Protein AF-A0A844WSE0-F1 (afdb_monomer)

Solvent-accessible surface area (backbone atoms only — not comparable to full-atom values): 4290 Å² total; per-residue (Å²): 133,87,72,84,57,97,80,62,54,69,68,58,52,50,52,53,48,54,51,47,32,56,76,72,61,78,47,69,61,69,48,100,84,38,48,34,36,74,56,93,98,37,80,47,76,45,79,66,61,48,56,53,50,52,39,68,77,36,61,76,48,57,80,68,62,76,130

Secondary structure (DSSP, 8-state):
-----TTS-HHHHHHHHHHHHHHTT-S-BSSTT-SEEEETTEEEE-TTHHHHHHHHH-GGGGGT---

Structure (mmCIF, N/CA/C/O backbone):
data_AF-A0A844WSE0-F1
#
_entry.id   AF-A0A844WSE0-F1
#
loop_
_atom_site.group_PDB
_atom_site.id
_atom_site.type_symbol
_atom_site.label_atom_id
_atom_site.label_alt_id
_atom_site.label_comp_id
_atom_site.label_asym_id
_atom_site.label_entity_id
_atom_site.label_seq_id
_atom_site.pdbx_PDB_ins_code
_atom_site.Cartn_x
_atom_site.Cartn_y
_atom_site.Cartn_z
_atom_site.occupancy
_atom_site.B_iso_or_equiv
_atom_site.auth_seq_id
_atom_site.auth_comp_id
_atom_site.auth_asym_id
_atom_site.auth_atom_id
_atom_site.pdbx_PDB_model_num
ATOM 1 N N . MET A 1 1 ? 17.663 -5.600 7.596 1.00 42.66 1 MET A N 1
ATOM 2 C CA . MET A 1 1 ? 18.033 -4.776 6.428 1.00 42.66 1 MET A CA 1
ATOM 3 C C . MET A 1 1 ? 17.978 -5.679 5.208 1.00 42.66 1 MET A C 1
ATOM 5 O O . MET A 1 1 ? 18.926 -6.420 4.974 1.00 42.66 1 MET A O 1
ATOM 9 N N . GLN A 1 2 ? 16.823 -5.743 4.538 1.00 52.66 2 GLN A N 1
ATOM 10 C CA . GLN A 1 2 ? 16.686 -6.544 3.321 1.00 52.66 2 GLN A CA 1
ATOM 11 C C . GLN A 1 2 ? 17.571 -5.921 2.243 1.00 52.66 2 GLN A C 1
ATOM 13 O O . GLN A 1 2 ? 17.494 -4.727 1.955 1.00 52.66 2 GLN A O 1
ATOM 18 N N . LYS A 1 3 ? 18.488 -6.731 1.725 1.00 53.84 3 LYS A N 1
ATOM 19 C CA . LYS A 1 3 ? 19.287 -6.401 0.555 1.00 53.84 3 LYS A CA 1
ATOM 20 C C . LYS A 1 3 ? 18.314 -6.444 -0.621 1.00 53.84 3 LYS A C 1
ATOM 22 O O . LYS A 1 3 ? 17.554 -7.402 -0.716 1.00 53.84 3 LYS A O 1
ATOM 27 N N . ILE A 1 4 ? 18.29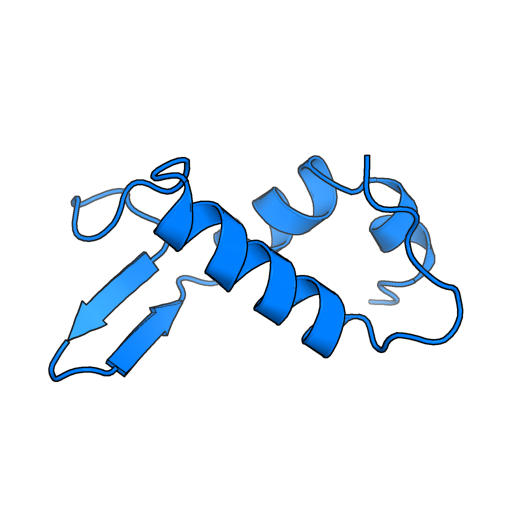2 -5.415 -1.466 1.00 57.34 4 ILE A N 1
ATOM 28 C CA . ILE A 1 4 ? 17.571 -5.524 -2.737 1.00 57.34 4 ILE A CA 1
ATOM 29 C C . ILE A 1 4 ? 18.296 -6.621 -3.507 1.00 57.34 4 ILE A C 1
ATOM 31 O O . ILE A 1 4 ? 19.433 -6.422 -3.930 1.00 57.34 4 ILE A O 1
ATOM 35 N N . ASP A 1 5 ? 17.699 -7.805 -3.582 1.00 57.38 5 ASP A N 1
ATOM 36 C CA . ASP A 1 5 ? 18.215 -8.860 -4.435 1.00 57.38 5 ASP A CA 1
ATOM 37 C C . ASP A 1 5 ? 18.108 -8.344 -5.873 1.00 57.38 5 ASP A C 1
ATOM 39 O O . ASP A 1 5 ? 17.015 -7.997 -6.320 1.00 57.38 5 ASP A O 1
ATOM 43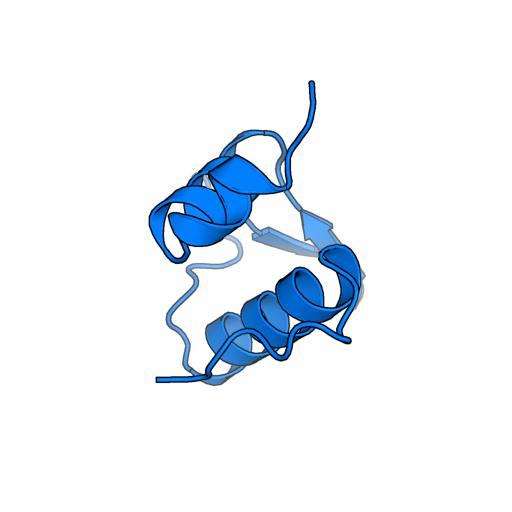 N N . ASP A 1 6 ? 19.233 -8.284 -6.597 1.00 57.22 6 ASP A N 1
ATOM 44 C CA . ASP A 1 6 ? 19.352 -7.747 -7.972 1.00 57.22 6 ASP A CA 1
ATOM 45 C C . ASP A 1 6 ? 18.419 -8.432 -9.003 1.00 57.22 6 ASP A C 1
ATOM 47 O O . ASP A 1 6 ? 18.399 -8.079 -10.181 1.00 57.22 6 ASP A O 1
ATOM 51 N N . ILE A 1 7 ? 17.653 -9.432 -8.566 1.00 62.16 7 ILE A N 1
ATOM 52 C CA . ILE A 1 7 ? 16.770 -10.291 -9.350 1.00 62.16 7 ILE A CA 1
ATOM 53 C C . ILE A 1 7 ? 15.279 -9.993 -9.114 1.00 62.16 7 ILE A C 1
ATOM 55 O O . ILE A 1 7 ? 14.462 -10.410 -9.933 1.00 62.16 7 ILE A O 1
ATOM 59 N N . THR A 1 8 ? 14.905 -9.289 -8.037 1.00 71.31 8 THR A N 1
ATOM 60 C CA . THR A 1 8 ? 13.494 -9.000 -7.723 1.00 71.31 8 THR A CA 1
ATOM 61 C C . THR A 1 8 ? 13.034 -7.743 -8.470 1.00 71.31 8 THR A C 1
ATOM 63 O O . THR A 1 8 ? 13.607 -6.668 -8.269 1.00 71.31 8 THR A O 1
ATOM 66 N N . PRO A 1 9 ? 11.987 -7.818 -9.312 1.00 82.31 9 PRO A N 1
ATOM 67 C CA . PRO A 1 9 ? 11.417 -6.646 -9.966 1.00 82.31 9 PRO A CA 1
ATOM 68 C C . PRO A 1 9 ? 11.012 -5.561 -8.959 1.00 82.31 9 PRO A C 1
ATOM 70 O O . PRO A 1 9 ? 10.431 -5.850 -7.913 1.00 82.31 9 PRO A O 1
ATOM 73 N N . LEU A 1 10 ? 11.240 -4.288 -9.303 1.00 83.38 10 LEU A N 1
ATOM 74 C CA . LEU A 1 10 ? 10.973 -3.150 -8.409 1.00 83.38 10 LEU A CA 1
ATOM 75 C C . LEU A 1 10 ? 9.525 -3.118 -7.888 1.00 83.38 10 LEU A C 1
ATOM 77 O O . LEU A 1 10 ? 9.284 -2.793 -6.728 1.00 83.38 10 LEU A O 1
ATOM 81 N N . GLY A 1 11 ? 8.562 -3.498 -8.733 1.00 84.94 11 GLY A N 1
ATOM 82 C CA . GLY A 1 11 ? 7.156 -3.601 -8.342 1.00 84.94 11 GLY A CA 1
ATOM 83 C C . 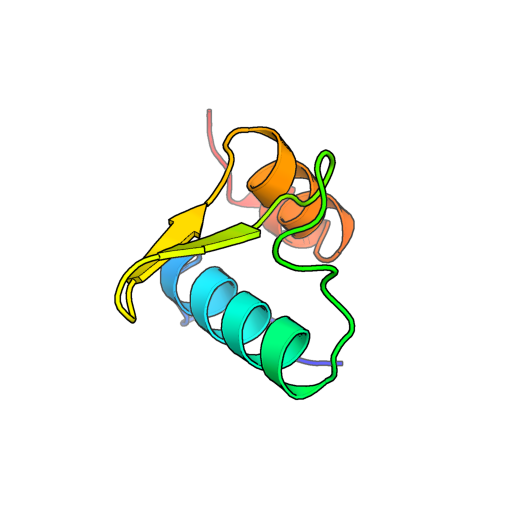GLY A 1 11 ? 6.906 -4.679 -7.283 1.00 84.94 11 GLY A C 1
ATOM 84 O O . GLY A 1 11 ? 6.167 -4.436 -6.336 1.00 84.94 11 GLY A O 1
ATOM 85 N N . GLU A 1 12 ? 7.552 -5.842 -7.391 1.00 89.25 12 GLU A N 1
ATOM 86 C CA . GLU A 1 12 ? 7.430 -6.910 -6.389 1.00 89.25 12 GLU A CA 1
ATOM 87 C C . GLU A 1 12 ? 8.047 -6.487 -5.059 1.00 89.25 12 GLU A C 1
ATOM 89 O O . GLU A 1 12 ? 7.420 -6.650 -4.012 1.00 89.25 12 GLU A O 1
ATOM 94 N N . HIS A 1 13 ? 9.220 -5.853 -5.102 1.00 87.62 13 HIS A N 1
ATOM 95 C CA . HIS A 1 13 ? 9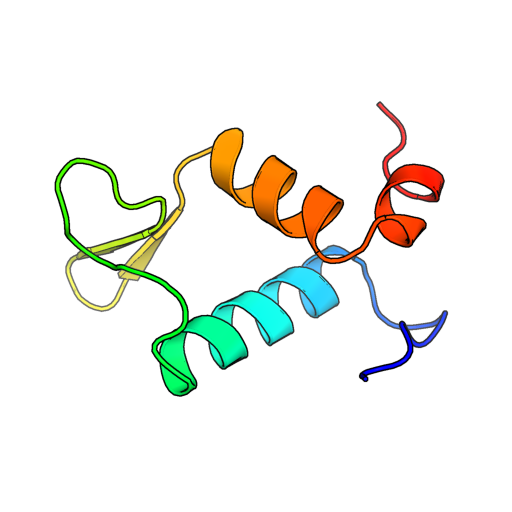.855 -5.303 -3.908 1.00 87.62 13 HIS A CA 1
ATOM 96 C C . HIS A 1 13 ? 8.967 -4.243 -3.238 1.00 87.62 13 HIS A C 1
ATOM 98 O O . HIS A 1 13 ? 8.820 -4.230 -2.016 1.00 87.62 13 HIS A O 1
ATOM 104 N N . PHE A 1 14 ? 8.358 -3.346 -4.017 1.00 89.12 14 PHE A N 1
ATOM 105 C CA . PHE A 1 14 ? 7.403 -2.371 -3.491 1.00 89.12 14 PHE A CA 1
ATOM 106 C C . PHE A 1 14 ? 6.217 -3.057 -2.795 1.00 89.12 14 PHE A C 1
ATOM 108 O O . PHE A 1 14 ? 5.852 -2.674 -1.686 1.00 89.12 14 PHE A O 1
ATOM 115 N N . MET A 1 15 ? 5.646 -4.103 -3.400 1.00 90.69 15 MET A N 1
ATOM 116 C CA . MET A 1 15 ? 4.512 -4.831 -2.821 1.00 90.69 15 MET A CA 1
ATOM 117 C C . MET A 1 15 ? 4.878 -5.585 -1.538 1.00 90.69 15 MET A C 1
ATOM 119 O O . MET A 1 15 ? 4.082 -5.610 -0.597 1.00 90.69 15 MET A O 1
ATOM 123 N N . GLN A 1 16 ? 6.069 -6.188 -1.476 1.00 90.38 16 GLN A N 1
ATOM 124 C CA . GLN A 1 16 ? 6.563 -6.850 -0.265 1.00 90.38 16 GLN A CA 1
ATOM 125 C C . GLN A 1 16 ? 6.702 -5.856 0.884 1.00 90.38 16 GLN A C 1
ATOM 127 O O . GLN A 1 16 ? 6.229 -6.127 1.987 1.00 90.38 16 GLN A O 1
ATOM 132 N N . LEU A 1 17 ? 7.268 -4.685 0.599 1.00 88.06 17 LEU A N 1
ATOM 133 C CA . LEU A 1 17 ? 7.415 -3.634 1.590 1.00 88.06 17 LEU A CA 1
ATOM 134 C C . LEU A 1 17 ? 6.076 -3.080 2.060 1.00 88.06 17 LEU A C 1
ATOM 136 O O . LEU A 1 17 ? 5.857 -2.923 3.255 1.00 88.06 17 LEU A O 1
ATOM 140 N N . LEU A 1 18 ? 5.169 -2.795 1.126 1.00 89.62 18 LEU A N 1
ATOM 141 C CA . LEU A 1 18 ? 3.844 -2.301 1.469 1.00 89.62 18 LEU A CA 1
ATOM 142 C C . LEU A 1 18 ? 3.138 -3.286 2.406 1.00 89.62 18 LEU A C 1
ATOM 144 O O . LEU A 1 18 ? 2.549 -2.880 3.403 1.00 89.62 18 LEU A O 1
ATOM 148 N N . LYS A 1 19 ? 3.255 -4.588 2.128 1.00 90.06 19 LYS A N 1
ATOM 149 C CA . LYS A 1 19 ? 2.729 -5.640 2.999 1.00 90.06 19 LYS A CA 1
ATOM 150 C C . LYS A 1 19 ? 3.402 -5.639 4.373 1.00 90.06 19 LYS A C 1
ATOM 152 O O . LYS A 1 19 ? 2.698 -5.741 5.373 1.00 90.06 19 LYS A O 1
ATOM 157 N N . GLU A 1 20 ? 4.729 -5.540 4.432 1.00 90.50 20 GLU A N 1
ATOM 158 C CA . GLU A 1 20 ? 5.473 -5.495 5.694 1.00 90.50 20 GLU A CA 1
ATOM 159 C C . GLU A 1 20 ? 5.052 -4.288 6.537 1.00 90.50 20 GLU A C 1
ATOM 161 O O . GLU A 1 20 ? 4.627 -4.486 7.668 1.00 90.50 20 GLU A O 1
ATOM 166 N N . ALA A 1 21 ? 5.014 -3.086 5.956 1.00 88.00 21 ALA A N 1
ATOM 167 C CA . ALA A 1 21 ? 4.623 -1.851 6.639 1.00 88.00 21 ALA A CA 1
ATOM 168 C C . ALA A 1 21 ? 3.185 -1.886 7.196 1.00 88.00 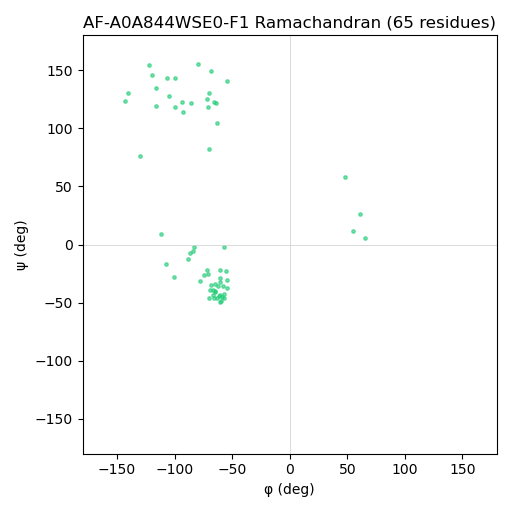21 ALA A C 1
ATOM 170 O O . ALA A 1 21 ? 2.897 -1.283 8.231 1.00 88.00 21 ALA A O 1
ATOM 171 N N . ILE A 1 22 ? 2.270 -2.597 6.525 1.00 88.06 22 ILE A N 1
ATOM 172 C CA . ILE A 1 22 ? 0.908 -2.838 7.030 1.00 88.06 22 ILE A CA 1
ATOM 173 C C . ILE A 1 22 ? 0.944 -3.801 8.223 1.00 88.06 22 ILE A C 1
ATOM 175 O O . ILE A 1 22 ? 0.299 -3.547 9.239 1.00 88.06 22 ILE A O 1
ATOM 179 N N . LEU A 1 23 ? 1.697 -4.902 8.121 1.00 90.00 23 LEU A N 1
ATOM 180 C CA . LEU A 1 23 ? 1.794 -5.920 9.173 1.00 90.00 23 LEU A CA 1
ATOM 181 C C . LEU A 1 23 ? 2.517 -5.407 10.428 1.00 90.00 23 LEU A C 1
ATOM 183 O O . LEU A 1 23 ? 2.144 -5.786 11.538 1.00 90.00 23 LEU A O 1
ATOM 187 N N . THR A 1 24 ? 3.524 -4.546 10.263 1.00 91.62 24 THR A N 1
ATOM 188 C CA . THR A 1 24 ? 4.294 -3.918 11.350 1.00 91.62 24 THR A CA 1
ATOM 189 C C . THR A 1 24 ? 3.622 -2.669 11.921 1.00 91.62 24 THR A C 1
ATOM 191 O O . THR A 1 24 ? 4.089 -2.144 12.928 1.00 91.62 2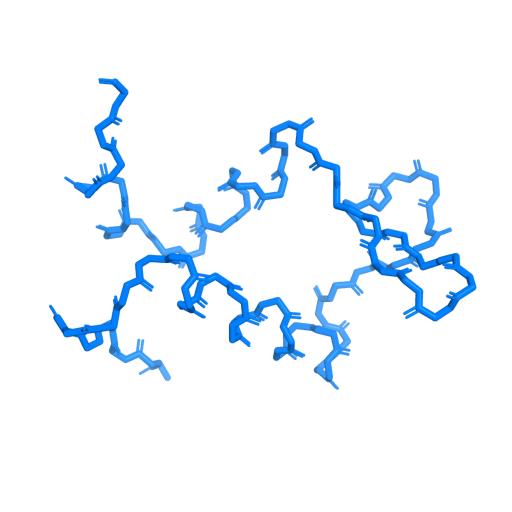4 THR A O 1
ATOM 194 N N . GLN A 1 25 ? 2.511 -2.214 11.324 1.00 87.69 25 GLN A N 1
ATOM 195 C CA . GLN A 1 25 ? 1.799 -0.979 11.685 1.00 87.69 25 GLN A CA 1
ATOM 196 C C . GLN A 1 25 ? 2.658 0.294 11.533 1.00 87.69 25 GLN A C 1
ATOM 198 O O . GLN A 1 25 ? 2.402 1.314 12.169 1.00 87.69 25 GLN A O 1
ATOM 203 N N . GLU A 1 26 ? 3.660 0.264 10.651 1.00 87.31 26 GLU A N 1
ATOM 204 C CA . GLU A 1 26 ? 4.510 1.416 10.298 1.00 87.31 26 GLU A CA 1
ATOM 205 C C . GLU A 1 26 ? 3.865 2.322 9.230 1.00 87.31 26 GLU A C 1
ATOM 207 O O . GLU A 1 26 ? 4.411 3.356 8.821 1.00 87.31 26 GLU A O 1
ATOM 212 N N . LEU A 1 27 ? 2.682 1.938 8.752 1.00 86.00 27 LEU A N 1
ATOM 213 C CA . LEU A 1 27 ? 1.864 2.696 7.823 1.00 86.00 27 LEU A CA 1
ATOM 214 C C . LEU A 1 27 ? 0.547 3.091 8.498 1.00 86.00 27 LEU A C 1
ATOM 216 O O . LEU A 1 27 ? -0.252 2.239 8.875 1.00 86.00 27 LEU A O 1
ATOM 220 N N . ILE A 1 28 ? 0.307 4.399 8.606 1.00 87.44 28 ILE A N 1
ATOM 221 C CA . ILE A 1 28 ? -1.004 4.934 8.984 1.00 87.44 28 ILE A CA 1
ATOM 222 C C . ILE A 1 28 ? -1.949 4.716 7.800 1.00 87.44 28 ILE A C 1
ATOM 224 O O . ILE A 1 28 ? -1.650 5.154 6.687 1.00 87.44 28 ILE A O 1
ATOM 228 N N . ILE A 1 29 ? -3.074 4.050 8.051 1.00 90.56 29 ILE A N 1
ATOM 229 C CA . ILE A 1 29 ? -4.089 3.683 7.056 1.00 90.56 29 ILE A CA 1
ATOM 230 C C . ILE A 1 29 ? -5.413 4.345 7.447 1.00 90.56 29 ILE A C 1
ATOM 232 O O . ILE A 1 29 ? -5.709 4.464 8.633 1.00 90.56 29 ILE A O 1
ATOM 236 N N . ASN A 1 30 ? -6.220 4.744 6.462 1.00 88.19 30 ASN A N 1
ATOM 237 C CA . ASN A 1 30 ? -7.583 5.278 6.628 1.00 88.19 30 ASN A CA 1
ATOM 238 C C . ASN A 1 30 ? -7.725 6.626 7.355 1.00 88.19 30 ASN A C 1
ATOM 240 O O . ASN A 1 30 ? -8.843 7.108 7.524 1.00 88.19 30 ASN A O 1
ATOM 244 N N . GLU A 1 31 ? -6.624 7.289 7.694 1.00 89.81 31 GLU A N 1
ATOM 245 C CA . GLU A 1 31 ? -6.647 8.678 8.160 1.00 89.81 31 GLU A CA 1
ATOM 246 C C . GLU A 1 31 ? -6.772 9.665 6.986 1.00 89.81 31 GLU A C 1
ATOM 248 O O . GLU A 1 31 ? -6.323 9.349 5.878 1.00 89.81 31 GLU A O 1
ATOM 253 N N . PRO A 1 32 ? -7.293 10.892 7.193 1.00 89.00 32 PRO A N 1
ATOM 254 C CA . PRO A 1 32 ? -7.466 11.885 6.124 1.00 89.00 32 PRO A CA 1
ATOM 255 C C . PRO A 1 32 ? -6.190 12.233 5.340 1.00 89.00 32 PRO A C 1
ATOM 257 O O . PRO A 1 32 ? -6.274 12.711 4.214 1.00 89.00 32 PRO A O 1
ATOM 260 N N . GLN A 1 33 ? -5.015 12.019 5.939 1.00 86.38 33 GLN A N 1
ATOM 261 C CA . GLN A 1 33 ? -3.701 12.268 5.329 1.00 86.38 33 GLN A CA 1
ATOM 262 C C . GLN A 1 33 ? -2.914 10.976 5.052 1.00 86.38 33 GLN A C 1
ATOM 264 O O . GLN A 1 33 ? -1.723 11.031 4.744 1.00 86.38 33 GLN A O 1
ATOM 269 N N . SER A 1 34 ? -3.548 9.809 5.200 1.00 89.75 34 SER A N 1
ATOM 270 C CA . SER A 1 34 ? -2.890 8.532 4.930 1.00 89.75 34 SER A CA 1
ATOM 271 C C . SER A 1 34 ? -2.604 8.358 3.438 1.00 89.75 34 SER A C 1
ATOM 273 O O . SER A 1 34 ? -3.309 8.864 2.569 1.00 89.75 34 SER A O 1
ATOM 275 N N . LEU A 1 35 ? -1.521 7.643 3.136 1.00 89.62 35 LEU A N 1
ATOM 276 C CA . LEU A 1 35 ? -1.132 7.336 1.754 1.00 89.62 35 LEU A CA 1
ATOM 277 C C . LEU A 1 35 ? -1.807 6.066 1.227 1.00 89.62 35 LEU A C 1
ATOM 279 O O . LEU A 1 35 ? -1.658 5.719 0.053 1.00 89.62 35 LEU A O 1
ATOM 283 N N . VAL A 1 36 ? -2.507 5.361 2.113 1.00 89.88 36 VAL A N 1
ATOM 284 C CA . VAL A 1 36 ? -3.148 4.082 1.859 1.00 89.88 36 VAL A CA 1
ATOM 285 C C . VAL A 1 36 ? -4.491 4.066 2.563 1.00 89.88 36 VAL A C 1
ATOM 287 O O . VAL A 1 36 ? -4.579 4.336 3.761 1.00 89.88 36 VAL A O 1
ATOM 290 N N . HIS A 1 37 ? -5.521 3.695 1.816 1.00 92.00 37 HIS A N 1
ATOM 291 C CA . HIS A 1 37 ? -6.860 3.468 2.336 1.00 92.00 37 HIS A CA 1
ATOM 292 C C . HIS A 1 37 ? -7.304 2.047 2.011 1.00 92.00 37 HIS A C 1
ATOM 294 O O . HIS A 1 37 ? -6.848 1.457 1.033 1.00 92.00 37 HIS A O 1
ATOM 300 N N . THR A 1 38 ? -8.214 1.502 2.804 1.00 92.25 38 THR A N 1
ATOM 301 C CA . THR A 1 38 ? -8.869 0.228 2.516 1.00 92.25 38 THR A CA 1
ATOM 302 C C . THR A 1 38 ? -10.364 0.441 2.317 1.00 92.25 38 THR A C 1
ATOM 304 O O . THR A 1 38 ? -11.007 1.162 3.077 1.00 92.25 38 THR A O 1
ATOM 307 N N . VAL A 1 39 ? -10.923 -0.168 1.272 1.00 93.12 39 VAL A N 1
ATOM 308 C CA . VAL A 1 39 ? -12.360 -0.153 0.966 1.00 93.12 39 VAL A CA 1
ATOM 309 C C . VAL A 1 39 ? -12.723 -1.523 0.412 1.00 93.12 39 VAL A C 1
ATOM 311 O O . VAL A 1 39 ? -12.117 -1.938 -0.568 1.00 93.12 39 VAL A O 1
ATOM 314 N N . ASP A 1 40 ? -13.691 -2.206 1.028 1.00 92.44 40 ASP A N 1
ATOM 315 C CA . ASP A 1 40 ? -14.211 -3.505 0.559 1.00 92.44 40 ASP A CA 1
ATOM 316 C C . ASP A 1 40 ? -13.090 -4.510 0.216 1.00 92.44 40 ASP A C 1
ATOM 318 O O . ASP A 1 40 ? -12.901 -4.907 -0.934 1.00 92.44 40 ASP A O 1
ATOM 322 N N . ASP A 1 41 ? -12.243 -4.803 1.212 1.00 87.31 41 ASP A N 1
ATOM 323 C CA . ASP A 1 41 ? -11.059 -5.677 1.115 1.00 87.31 41 ASP A CA 1
ATOM 324 C C . ASP A 1 41 ? -10.031 -5.302 0.026 1.00 87.31 41 ASP A C 1
ATOM 326 O O . ASP A 1 41 ? -9.081 -6.040 -0.244 1.00 87.31 41 ASP A O 1
ATOM 330 N N . THR A 1 42 ? -10.165 -4.111 -0.559 1.00 88.50 42 THR A N 1
ATOM 331 C CA . THR A 1 42 ? -9.268 -3.564 -1.576 1.00 88.50 42 THR A CA 1
ATOM 332 C C . THR A 1 42 ? -8.406 -2.461 -0.981 1.00 88.50 42 THR A C 1
ATOM 334 O O . THR A 1 42 ? -8.855 -1.665 -0.156 1.00 88.50 42 THR A O 1
ATOM 337 N N . LEU A 1 43 ? -7.151 -2.390 -1.422 1.00 89.75 43 LEU A N 1
ATOM 338 C CA . LEU A 1 43 ? -6.200 -1.375 -0.993 1.00 89.75 43 LEU A CA 1
ATOM 339 C C . LEU A 1 43 ? -6.105 -0.262 -2.044 1.00 89.75 43 LEU A C 1
ATOM 341 O O . LEU A 1 43 ? -5.708 -0.498 -3.184 1.00 89.75 43 LEU A O 1
ATOM 345 N N . LEU A 1 44 ? -6.468 0.957 -1.654 1.00 90.62 44 LEU A N 1
ATOM 346 C CA . LEU A 1 44 ? -6.323 2.166 -2.455 1.00 90.62 44 LEU A CA 1
ATOM 347 C C . LEU A 1 44 ? -5.003 2.856 -2.106 1.00 90.62 44 LEU A C 1
ATOM 349 O O . LEU A 1 44 ? -4.768 3.233 -0.959 1.00 90.62 44 LEU A O 1
ATOM 353 N N . ILE A 1 45 ? -4.162 3.049 -3.118 1.00 91.19 45 ILE A N 1
ATOM 354 C CA . ILE A 1 45 ? -2.840 3.664 -2.997 1.00 91.19 45 ILE A CA 1
ATOM 355 C C . ILE A 1 45 ? -2.879 5.093 -3.550 1.00 91.19 45 ILE A C 1
ATOM 357 O O . ILE A 1 45 ? -3.276 5.301 -4.697 1.00 91.19 45 ILE A O 1
ATOM 361 N N . ILE A 1 46 ? -2.417 6.071 -2.766 1.00 89.75 46 ILE A N 1
ATOM 362 C CA . ILE A 1 46 ? -2.371 7.479 -3.181 1.00 89.75 46 ILE A CA 1
ATOM 363 C C . ILE A 1 46 ? -1.013 7.825 -3.811 1.00 89.75 46 ILE A C 1
ATOM 365 O O . ILE A 1 46 ? 0.037 7.842 -3.163 1.00 89.75 46 ILE A O 1
ATOM 369 N N . ILE A 1 47 ? -1.050 8.137 -5.105 1.00 89.12 47 ILE A N 1
ATOM 370 C CA . ILE A 1 47 ? 0.099 8.496 -5.953 1.00 89.12 47 ILE A CA 1
ATOM 371 C C . ILE A 1 47 ? 0.140 10.033 -6.094 1.00 89.12 47 ILE A C 1
ATOM 373 O O . ILE A 1 47 ? -0.925 10.645 -6.177 1.00 89.12 47 ILE A O 1
ATOM 377 N N . PRO A 1 48 ? 1.319 10.694 -6.133 1.00 89.00 48 PRO A N 1
ATOM 378 C CA . PRO A 1 48 ? 2.677 10.133 -6.224 1.00 89.00 48 PRO A CA 1
ATOM 379 C C . PRO A 1 48 ? 3.336 9.811 -4.878 1.00 89.00 48 PRO A C 1
ATOM 381 O O . PRO A 1 48 ? 4.362 9.132 -4.843 1.00 89.00 48 PRO A O 1
ATOM 384 N N . SER A 1 49 ? 2.760 10.289 -3.778 1.00 86.88 49 SER A N 1
ATOM 385 C CA . SER A 1 49 ? 3.399 10.353 -2.461 1.00 86.88 49 SER A CA 1
ATOM 386 C C . SER A 1 49 ? 3.871 8.999 -1.922 1.00 86.88 49 SER A C 1
ATOM 388 O O . SER A 1 49 ? 4.941 8.919 -1.320 1.00 86.88 49 SER A O 1
ATOM 390 N N . ILE A 1 50 ? 3.134 7.917 -2.178 1.00 87.62 50 ILE A N 1
ATOM 391 C CA . ILE A 1 50 ? 3.532 6.564 -1.759 1.00 87.62 50 ILE A CA 1
ATOM 392 C C . ILE A 1 50 ? 4.849 6.091 -2.400 1.00 87.62 50 ILE A C 1
ATOM 394 O O . ILE A 1 50 ? 5.662 5.444 -1.742 1.00 87.62 50 ILE A O 1
ATOM 398 N N . PHE A 1 51 ? 5.109 6.469 -3.655 1.00 87.06 51 PHE A N 1
ATOM 399 C CA . PHE A 1 51 ? 6.348 6.123 -4.346 1.00 87.06 51 PHE A CA 1
ATOM 400 C C . PHE A 1 51 ? 7.503 7.005 -3.887 1.00 87.06 51 PHE A C 1
ATOM 402 O O . PHE A 1 51 ? 8.632 6.535 -3.816 1.00 87.06 51 PHE A O 1
ATOM 409 N N . MET A 1 52 ? 7.231 8.256 -3.505 1.00 87.19 52 MET A N 1
ATOM 410 C CA . MET A 1 52 ? 8.244 9.109 -2.878 1.00 87.19 52 MET A CA 1
ATOM 411 C C . MET A 1 52 ? 8.682 8.550 -1.522 1.00 87.19 52 MET A C 1
ATOM 413 O O . MET A 1 52 ? 9.876 8.540 -1.233 1.00 87.19 52 MET A O 1
ATOM 417 N N . ARG A 1 53 ? 7.743 8.026 -0.721 1.00 87.25 53 ARG A N 1
ATOM 418 C CA . ARG A 1 53 ? 8.063 7.306 0.520 1.00 87.25 53 ARG A CA 1
ATOM 419 C C . ARG A 1 53 ? 8.934 6.081 0.236 1.00 87.25 53 ARG A C 1
ATOM 421 O O . ARG A 1 53 ? 9.985 5.940 0.850 1.00 87.25 53 ARG A O 1
ATOM 428 N N . TYR A 1 54 ? 8.549 5.259 -0.741 1.00 87.44 54 TYR A N 1
ATOM 429 C CA . TYR A 1 54 ? 9.329 4.088 -1.152 1.00 87.44 54 TYR A CA 1
ATOM 430 C C . TYR A 1 54 ? 10.758 4.453 -1.589 1.00 87.44 54 TYR A C 1
ATOM 432 O O . TYR A 1 54 ? 11.731 3.865 -1.131 1.00 87.44 54 TYR A O 1
ATOM 440 N N . VAL A 1 55 ? 10.904 5.486 -2.417 1.00 86.38 55 VAL A N 1
ATOM 441 C CA . VAL A 1 55 ? 12.208 5.991 -2.864 1.00 86.38 55 VAL A CA 1
ATOM 442 C C . VAL A 1 55 ? 13.035 6.579 -1.712 1.00 86.38 55 VAL A C 1
ATOM 444 O O . VAL A 1 55 ? 14.261 6.467 -1.718 1.00 86.38 55 VAL A O 1
ATOM 447 N N . GLY A 1 56 ? 12.389 7.208 -0.729 1.00 84.31 56 GLY A N 1
ATOM 448 C CA . GLY A 1 56 ? 13.045 7.739 0.465 1.00 84.31 56 GLY A CA 1
ATOM 449 C C . GLY A 1 56 ? 13.573 6.646 1.396 1.00 84.31 56 GLY A C 1
ATOM 450 O O . GLY A 1 56 ? 14.674 6.779 1.925 1.00 84.31 56 GLY A O 1
ATOM 451 N N . GLU A 1 57 ? 12.822 5.556 1.561 1.00 83.19 57 GLU A N 1
ATOM 452 C CA . GLU A 1 57 ? 13.236 4.401 2.367 1.00 83.19 57 GLU A CA 1
ATOM 453 C C . GLU A 1 57 ? 14.313 3.551 1.661 1.00 83.19 57 GLU A C 1
ATOM 455 O O . GLU A 1 57 ? 15.147 2.935 2.325 1.00 83.19 57 GLU A O 1
ATOM 460 N N . PHE A 1 58 ? 14.355 3.569 0.320 1.00 84.06 58 PHE A N 1
ATOM 461 C CA . PHE A 1 58 ? 15.318 2.809 -0.4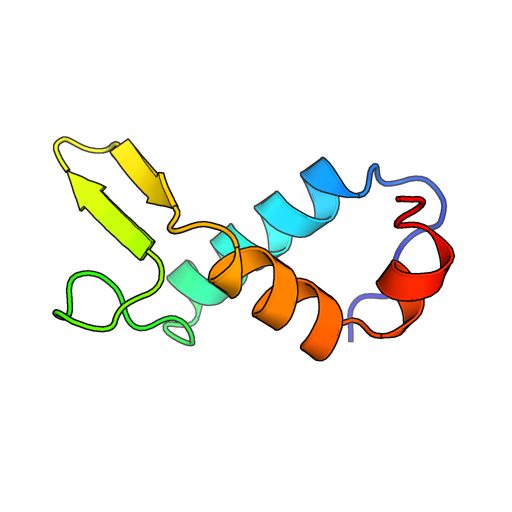88 1.00 84.06 58 PHE A CA 1
ATOM 462 C C . PHE A 1 58 ? 15.992 3.704 -1.535 1.00 84.06 58 PHE A C 1
ATOM 464 O O . PHE A 1 58 ? 15.678 3.592 -2.725 1.00 84.06 58 PHE A O 1
ATOM 471 N N . PRO A 1 59 ? 16.959 4.560 -1.151 1.00 77.81 59 PRO A N 1
ATOM 472 C CA . PRO A 1 59 ? 17.623 5.486 -2.074 1.00 77.81 59 PRO A CA 1
ATOM 473 C C . PRO A 1 59 ? 18.235 4.811 -3.310 1.00 77.81 59 PRO A C 1
ATOM 475 O O . PRO A 1 59 ? 18.252 5.385 -4.395 1.00 77.81 59 PRO A O 1
ATOM 478 N N . GLN A 1 60 ? 18.677 3.558 -3.182 1.00 75.31 60 GLN A N 1
ATOM 479 C CA . GLN A 1 60 ? 19.199 2.738 -4.277 1.00 75.31 60 GLN A CA 1
ATOM 480 C C . GLN A 1 60 ? 18.185 2.496 -5.414 1.00 75.31 60 GLN A C 1
ATOM 482 O O . GLN A 1 60 ? 18.586 2.249 -6.548 1.00 75.31 60 GLN A O 1
ATOM 487 N N . THR A 1 61 ? 16.880 2.626 -5.152 1.00 72.44 61 THR A N 1
ATOM 488 C CA . THR A 1 61 ? 15.827 2.512 -6.177 1.00 72.44 61 THR A CA 1
ATOM 489 C C . THR A 1 61 ? 15.790 3.716 -7.121 1.00 72.44 61 THR A C 1
ATOM 491 O O . THR A 1 61 ? 15.355 3.569 -8.264 1.00 72.44 61 THR A O 1
ATOM 494 N N . GLN A 1 62 ? 16.332 4.876 -6.716 1.00 67.19 62 GLN A N 1
ATOM 495 C CA . GLN A 1 62 ? 16.454 6.062 -7.583 1.00 67.19 62 GLN A CA 1
ATOM 496 C C . GLN A 1 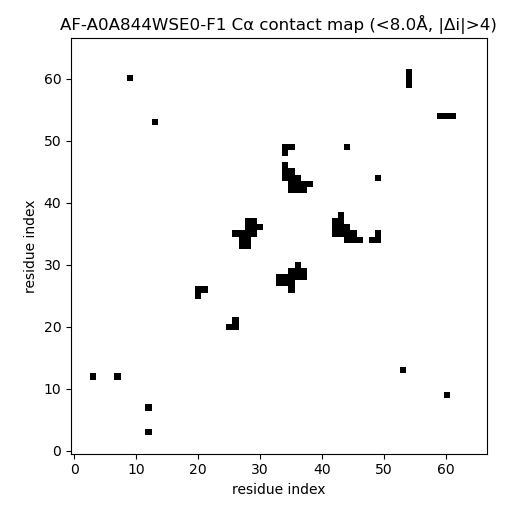62 ? 17.321 5.792 -8.812 1.00 67.19 62 GLN A C 1
ATOM 498 O O . GLN A 1 62 ? 17.108 6.389 -9.860 1.00 67.19 62 GLN A O 1
ATOM 503 N N . ILE A 1 63 ? 18.284 4.875 -8.694 1.00 61.44 63 ILE A N 1
ATOM 504 C CA . ILE A 1 63 ? 19.199 4.507 -9.782 1.00 61.44 63 ILE A CA 1
ATOM 505 C C . ILE A 1 63 ? 18.458 3.711 -10.874 1.00 61.44 63 ILE A C 1
ATOM 507 O O . ILE A 1 63 ? 18.857 3.728 -12.038 1.00 61.44 63 ILE A O 1
ATOM 511 N N . ILE A 1 64 ? 17.364 3.035 -10.509 1.00 61.09 64 ILE A N 1
ATOM 512 C CA . ILE A 1 64 ? 16.606 2.118 -11.373 1.00 61.09 64 ILE A CA 1
ATOM 513 C C . ILE A 1 64 ? 15.345 2.796 -11.933 1.00 61.09 64 ILE A C 1
ATOM 515 O O . ILE A 1 64 ? 14.905 2.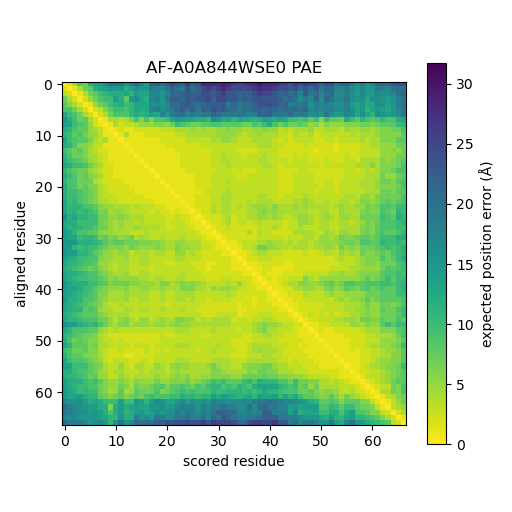471 -13.037 1.00 61.09 64 ILE A O 1
ATOM 519 N N . ALA A 1 65 ? 14.786 3.773 -11.213 1.00 57.78 65 ALA A N 1
ATOM 520 C CA . ALA A 1 65 ? 13.659 4.582 -11.660 1.00 57.78 65 ALA A CA 1
ATOM 521 C C . ALA A 1 65 ? 14.079 5.544 -12.791 1.00 57.78 65 ALA A C 1
ATOM 523 O O . ALA A 1 65 ? 14.365 6.718 -12.567 1.00 57.78 65 ALA A O 1
ATOM 524 N N . LYS A 1 66 ? 14.126 5.044 -14.030 1.00 54.50 66 LYS A N 1
ATOM 525 C CA . LYS A 1 66 ? 14.178 5.897 -15.224 1.00 54.50 66 LYS A CA 1
ATOM 526 C C . LYS A 1 66 ? 12.821 6.583 -15.408 1.00 54.50 66 LYS A C 1
ATOM 528 O O . LYS A 1 66 ? 11.816 5.894 -15.578 1.00 54.50 66 LYS A O 1
ATOM 533 N N . LEU A 1 67 ? 12.827 7.916 -15.359 1.00 46.50 67 LEU A N 1
ATOM 534 C CA . LEU A 1 67 ? 11.775 8.764 -15.932 1.00 46.50 67 LEU A CA 1
ATOM 535 C C . LEU A 1 67 ? 11.798 8.673 -17.462 1.00 46.50 67 LEU A C 1
ATOM 537 O O . LEU A 1 67 ? 12.917 8.601 -18.024 1.00 46.50 67 LEU A O 1
#

Foldseek 3Di:
DDDPDPPDPPVRVLVVVVVVCVVVVVFDEPDPPGQWYDDPNDIDGHPDVSVVVVCVVPVVCVVVDDD

Mean predicted aligned error: 6.66 Å

Nearest PDB structures (foldseek):
  3kq5-assembly1_A-2  TM=8.791E-01  e=7.890E-02  Coxiella burnetii
  2yko-assembly1_B  TM=2.966E-01  e=4.413E+00  Homo sapiens

Sequence (67 aa):
MQKIDDITPLGEHFMQLLKEAILTQELIINEPQSLVHTVDDTLLIIIPSIFMRYVGEFPQTQIIAKL

pLDDT: mean 81.35, std 13.22, range [42.66, 93.12]

Radius of gyration: 12.6 Å; Cα contacts (8 Å, |Δi|>4): 40; chains: 1; bounding box: 34×23×28 Å